Protein AF-A0A9E5EZD8-F1 (afdb_monomer)

pLDDT: mean 85.86, std 16.12, range [40.81, 97.56]

Nearest PDB structures (foldseek):
  2yb5-assembly1_A  TM=4.130E-01  e=5.707E-01  Staphylococcus aureus
  4adn-assembly1_A  TM=4.205E-01  e=8.169E-01  Staphylococcus aureus
  2yb5-assembly2_F  TM=4.284E-01  e=1.037E+00  Staphylococcus aureus
  4adn-assembly1_B  TM=4.168E-01  e=1.777E+00  Staphylococcus aureus
  8xl2-assembly1_B  TM=3.349E-01  e=3.229E+00  Homo sapiens

Secondary structure (DSSP, 8-state):
-PPP-----------S------TTHHHHHHHHT--EEEEETTTTEEEEEEE-TTSPEEEEEEE-SS--EEEEETTEEEEE-SS-EEEEE--SPTTPPP--

Structure (mmCIF, N/CA/C/O backbone):
data_AF-A0A9E5EZD8-F1
#
_entry.id   AF-A0A9E5EZD8-F1
#
loop_
_atom_site.group_PDB
_atom_site.id
_atom_site.type_symbol
_atom_site.label_atom_id
_atom_site.label_alt_id
_atom_site.label_comp_id
_atom_site.label_asym_id
_atom_site.label_entity_id
_atom_site.label_seq_id
_atom_site.pdbx_PDB_ins_code
_atom_site.Cartn_x
_atom_site.Cartn_y
_atom_site.Cartn_z
_atom_site.occupancy
_atom_site.B_iso_or_equiv
_atom_site.auth_seq_id
_atom_site.auth_comp_id
_atom_site.auth_asym_id
_atom_site.auth_atom_id
_atom_site.pdbx_PDB_model_num
ATOM 1 N N . MET A 1 1 ? 54.734 -10.229 23.214 1.00 43.53 1 MET A N 1
ATOM 2 C CA . MET A 1 1 ? 53.604 -10.668 22.371 1.00 43.53 1 MET A CA 1
ATOM 3 C C . MET A 1 1 ? 52.604 -9.527 22.349 1.00 43.53 1 MET A C 1
ATOM 5 O O . MET A 1 1 ? 51.982 -9.253 23.364 1.00 43.53 1 MET A O 1
ATOM 9 N N . SER A 1 2 ? 52.594 -8.763 21.262 1.00 41.78 2 SER A N 1
ATOM 10 C CA . SER A 1 2 ? 51.779 -7.562 21.060 1.00 41.78 2 SER A CA 1
ATOM 11 C C . SER A 1 2 ? 50.359 -7.957 20.647 1.00 41.78 2 SER A C 1
ATOM 13 O O . SER A 1 2 ? 50.182 -8.659 19.656 1.00 41.78 2 SER A O 1
ATOM 15 N N . ASN A 1 3 ? 49.357 -7.510 21.406 1.00 40.81 3 ASN A N 1
ATOM 16 C CA . ASN A 1 3 ? 47.947 -7.619 21.031 1.00 40.81 3 ASN A CA 1
ATOM 17 C C . ASN A 1 3 ? 47.647 -6.596 19.922 1.00 40.81 3 ASN A C 1
ATOM 19 O O . ASN A 1 3 ? 48.012 -5.429 20.091 1.00 40.81 3 ASN A O 1
ATOM 23 N N . PRO A 1 4 ? 46.978 -6.962 18.817 1.00 50.19 4 PRO A N 1
ATOM 24 C CA . PRO A 1 4 ? 46.454 -5.968 17.899 1.00 50.19 4 PRO A CA 1
ATOM 25 C C . PRO A 1 4 ? 45.190 -5.355 18.512 1.00 50.19 4 PRO A C 1
ATOM 27 O O . PRO A 1 4 ? 44.205 -6.044 18.775 1.00 50.19 4 PRO A O 1
ATOM 30 N N . THR A 1 5 ? 45.222 -4.048 18.752 1.00 47.78 5 THR A N 1
ATOM 31 C CA . THR A 1 5 ? 44.036 -3.247 19.057 1.00 47.78 5 THR A CA 1
ATOM 32 C C . THR A 1 5 ? 43.126 -3.267 17.831 1.00 47.78 5 THR A C 1
ATOM 34 O O . THR A 1 5 ? 43.410 -2.614 16.828 1.00 47.78 5 THR A O 1
ATOM 37 N N . THR A 1 6 ? 42.046 -4.045 17.878 1.00 47.06 6 THR A N 1
ATOM 38 C CA . THR A 1 6 ? 40.977 -3.979 16.878 1.00 47.06 6 THR A CA 1
ATOM 39 C C . THR A 1 6 ? 40.290 -2.621 17.000 1.00 47.06 6 THR A C 1
ATOM 41 O O . THR A 1 6 ? 39.488 -2.398 17.904 1.00 47.06 6 THR A O 1
ATOM 44 N N . ASN A 1 7 ? 40.627 -1.703 16.093 1.00 49.47 7 ASN A N 1
ATOM 45 C CA . ASN A 1 7 ? 39.871 -0.476 15.870 1.00 49.47 7 ASN A CA 1
ATOM 46 C C . ASN A 1 7 ? 38.435 -0.8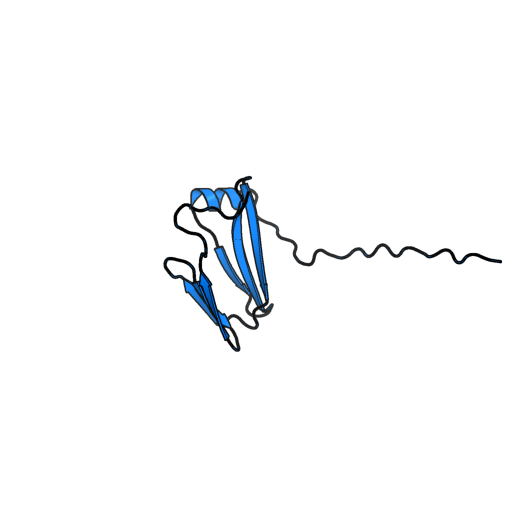50 15.484 1.00 49.47 7 ASN A C 1
ATOM 48 O O . ASN A 1 7 ? 38.206 -1.419 14.416 1.00 49.47 7 ASN A O 1
ATOM 52 N N . GLN A 1 8 ? 37.473 -0.541 16.353 1.00 50.97 8 GLN A N 1
ATOM 53 C CA . GLN A 1 8 ? 36.060 -0.618 16.004 1.00 50.97 8 GLN A CA 1
ATOM 54 C C . GLN A 1 8 ? 35.728 0.537 15.058 1.00 50.97 8 GLN A C 1
ATOM 56 O O . GLN A 1 8 ? 35.773 1.703 15.442 1.00 50.97 8 GLN A O 1
ATOM 61 N N . ILE A 1 9 ? 35.423 0.201 13.808 1.00 50.97 9 ILE A N 1
ATOM 62 C CA . ILE A 1 9 ? 34.810 1.120 12.854 1.00 50.97 9 ILE A CA 1
ATOM 63 C C . ILE A 1 9 ? 33.334 1.208 13.250 1.00 50.97 9 ILE A C 1
ATOM 65 O O . ILE A 1 9 ? 32.583 0.256 13.049 1.00 50.97 9 ILE A O 1
ATOM 69 N N . THR A 1 10 ? 32.913 2.321 13.846 1.00 48.81 10 THR A N 1
ATOM 70 C CA . THR A 1 10 ? 31.495 2.667 13.972 1.00 48.81 10 THR A CA 1
ATOM 71 C C . THR A 1 10 ? 30.961 2.958 12.573 1.00 48.81 10 THR A C 1
ATOM 73 O O . THR A 1 10 ? 31.153 4.044 12.030 1.00 48.81 10 THR A O 1
ATOM 76 N N . ALA A 1 11 ? 30.335 1.960 11.950 1.00 54.72 11 ALA A N 1
ATOM 77 C CA . ALA A 1 11 ? 29.572 2.165 10.731 1.00 54.72 11 ALA A CA 1
ATOM 78 C C . ALA A 1 11 ? 28.355 3.036 11.078 1.00 54.72 11 ALA A C 1
ATOM 80 O O . ALA A 1 11 ? 27.395 2.565 11.683 1.00 54.72 11 ALA A O 1
ATOM 81 N N . ASN A 1 12 ? 28.414 4.323 10.734 1.00 57.31 12 ASN A N 1
ATOM 82 C CA . ASN A 1 12 ? 27.217 5.147 10.608 1.00 57.31 12 ASN A CA 1
ATOM 83 C C . ASN A 1 12 ? 26.447 4.632 9.386 1.00 57.31 12 ASN A C 1
ATOM 85 O O . ASN A 1 12 ? 26.634 5.128 8.277 1.00 57.31 12 ASN A O 1
ATOM 89 N N . GLU A 1 13 ? 25.650 3.581 9.571 1.00 60.88 13 GLU A N 1
ATOM 90 C CA . GLU A 1 13 ? 24.695 3.138 8.562 1.00 60.88 13 GLU A CA 1
ATOM 91 C C . GLU A 1 13 ? 23.565 4.168 8.506 1.00 60.88 13 GLU A C 1
ATOM 93 O O . GLU A 1 13 ? 22.794 4.322 9.456 1.00 60.88 13 GLU A O 1
ATOM 98 N N . GLU A 1 14 ? 23.497 4.926 7.411 1.00 54.75 14 GLU A N 1
ATOM 99 C CA . GLU A 1 14 ? 22.339 5.774 7.149 1.00 54.75 14 GLU A CA 1
ATOM 100 C C . GLU A 1 14 ? 21.068 4.911 7.093 1.00 54.75 14 GLU A C 1
ATOM 102 O O . GLU A 1 14 ? 21.100 3.789 6.570 1.00 54.75 14 GLU A O 1
ATOM 107 N N . PRO A 1 15 ? 19.939 5.401 7.635 1.00 64.81 15 PRO A N 1
ATOM 108 C CA . PRO A 1 15 ? 18.702 4.640 7.637 1.00 64.81 15 PRO A CA 1
ATOM 109 C C . PRO A 1 15 ? 18.290 4.303 6.202 1.00 64.81 15 PRO A C 1
ATOM 111 O O . PRO A 1 15 ? 18.188 5.174 5.342 1.00 64.81 15 PRO A O 1
ATOM 114 N N . TRP A 1 16 ? 17.992 3.024 5.959 1.00 78.31 16 TRP A N 1
ATOM 115 C CA . TRP A 1 16 ? 17.559 2.522 4.649 1.00 78.31 16 TRP A CA 1
ATOM 116 C C . TRP A 1 16 ? 16.283 3.215 4.124 1.00 78.31 16 TRP A C 1
ATOM 118 O O . TRP A 1 16 ? 16.019 3.201 2.920 1.00 78.31 16 TRP A O 1
ATOM 128 N N . LEU A 1 17 ? 15.496 3.808 5.029 1.00 84.75 17 LEU A N 1
ATOM 129 C CA . LEU A 1 17 ? 14.342 4.651 4.747 1.00 84.75 17 LEU A CA 1
ATOM 130 C C . LEU A 1 17 ? 14.152 5.667 5.883 1.00 84.75 17 LEU A C 1
ATOM 132 O O . LEU A 1 17 ? 13.896 5.286 7.025 1.00 84.75 17 LEU A O 1
ATOM 136 N N . GLU A 1 18 ? 14.211 6.956 5.559 1.00 89.25 18 GLU A N 1
ATOM 137 C CA . GLU A 1 18 ? 13.801 8.040 6.454 1.00 89.25 18 GLU A CA 1
ATOM 138 C C . GLU A 1 18 ? 12.416 8.549 6.038 1.00 89.25 18 GLU A C 1
ATOM 140 O O . GLU A 1 18 ? 12.189 8.892 4.876 1.00 89.25 18 GLU A O 1
ATOM 145 N N . VAL A 1 19 ? 11.473 8.595 6.984 1.00 88.25 19 VAL A N 1
ATOM 146 C CA . VAL A 1 19 ? 10.110 9.078 6.729 1.00 88.25 19 VAL A CA 1
ATOM 147 C C . VAL A 1 19 ? 9.838 10.301 7.579 1.00 88.25 19 VAL A C 1
ATOM 149 O O . VAL A 1 19 ? 9.741 10.225 8.802 1.00 88.25 19 VAL A O 1
ATOM 152 N N . THR A 1 20 ? 9.655 11.429 6.907 1.00 92.25 20 THR A N 1
ATOM 153 C CA . THR A 1 20 ? 9.221 12.680 7.521 1.00 92.25 20 THR A CA 1
ATOM 154 C C . THR A 1 20 ? 7.815 13.022 7.044 1.00 92.25 20 THR A C 1
ATOM 156 O O . THR A 1 20 ? 7.366 12.604 5.977 1.00 92.25 20 THR A O 1
ATOM 159 N N . SER A 1 21 ? 7.074 13.757 7.867 1.00 92.25 21 SER A N 1
ATOM 160 C CA . SER A 1 21 ? 5.720 14.193 7.533 1.00 92.25 21 SER A CA 1
ATOM 161 C C . SER A 1 21 ? 5.453 15.572 8.118 1.00 92.25 21 SER A C 1
ATOM 163 O O . SER A 1 21 ? 6.123 16.005 9.059 1.00 92.25 21 SER A O 1
ATOM 165 N N . SER A 1 22 ? 4.470 16.281 7.566 1.00 94.62 22 SER A N 1
ATOM 166 C CA . SER A 1 22 ? 4.021 17.532 8.168 1.00 94.62 22 SER A CA 1
ATOM 167 C C . SER A 1 22 ? 3.362 17.261 9.527 1.00 94.62 22 SER A C 1
ATOM 169 O O . SER A 1 22 ? 2.748 16.217 9.742 1.00 94.62 22 SER A O 1
ATOM 171 N N . ARG A 1 23 ? 3.462 18.224 10.454 1.00 92.56 23 ARG A N 1
ATOM 172 C CA . ARG A 1 23 ? 3.049 18.095 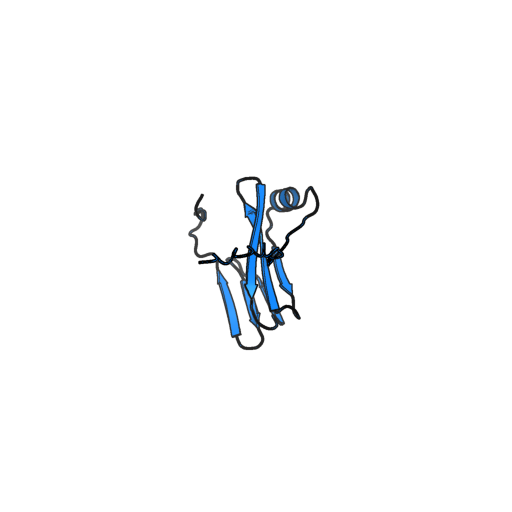11.869 1.00 92.56 23 ARG A CA 1
ATOM 173 C C . ARG A 1 23 ? 1.673 17.445 12.087 1.00 92.56 23 ARG A C 1
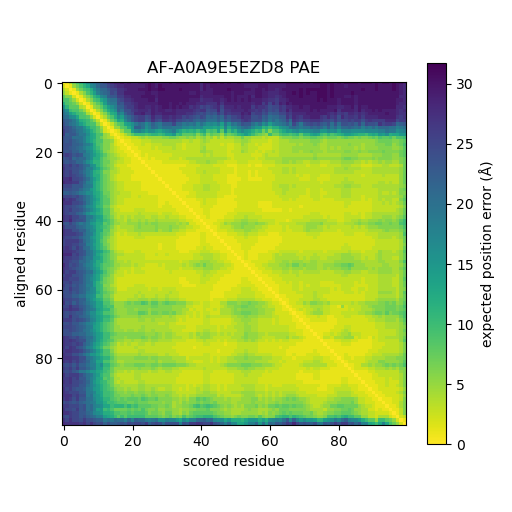ATOM 175 O O . ARG A 1 23 ? 1.500 16.719 13.057 1.00 92.56 23 ARG A O 1
ATOM 182 N N . ASN A 1 24 ? 0.707 17.710 11.207 1.00 95.56 24 ASN A N 1
ATOM 183 C CA . ASN A 1 24 ? -0.678 17.251 11.348 1.00 95.56 24 ASN A CA 1
ATOM 184 C C . ASN A 1 24 ? -1.066 16.149 10.357 1.00 95.56 24 ASN A C 1
ATOM 186 O O . ASN A 1 24 ? -2.242 15.807 10.273 1.00 95.56 24 ASN A O 1
ATOM 190 N N . PHE 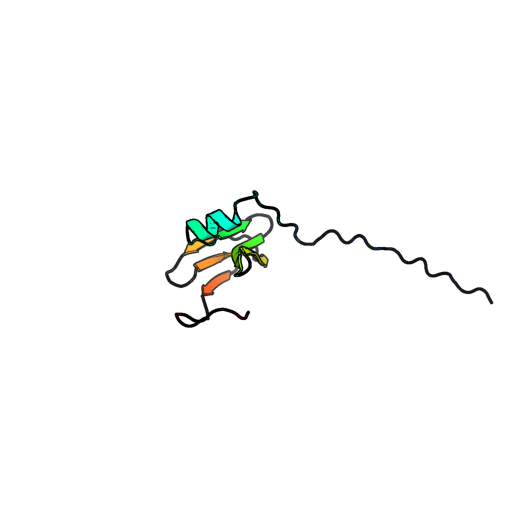A 1 25 ? -0.115 15.590 9.609 1.00 96.31 25 PHE A N 1
ATOM 191 C CA . PHE A 1 25 ? -0.420 14.632 8.551 1.00 96.31 25 PHE A CA 1
ATOM 192 C C . PHE A 1 25 ? -1.140 13.382 9.074 1.00 96.31 25 PHE A C 1
ATOM 194 O O . PHE A 1 25 ? -2.189 13.020 8.550 1.00 96.31 25 PHE A O 1
ATOM 201 N N . SER A 1 26 ? -0.648 12.769 10.158 1.00 95.69 26 SER A N 1
ATOM 202 C CA . SER A 1 26 ? -1.310 11.599 10.761 1.00 95.69 26 SER A CA 1
ATOM 203 C C . SER A 1 26 ? -2.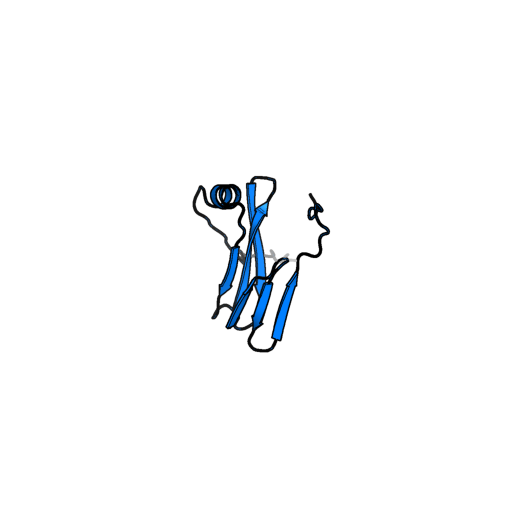730 11.919 11.250 1.00 95.69 26 SER A C 1
ATOM 205 O O . SER A 1 26 ? -3.664 11.148 11.034 1.00 95.69 26 SER A O 1
ATOM 207 N N . ASN A 1 27 ? -2.924 13.096 11.853 1.00 95.88 27 ASN A N 1
ATOM 208 C CA . ASN A 1 27 ? -4.244 13.542 12.304 1.00 95.88 27 ASN A CA 1
ATOM 209 C C . ASN A 1 27 ? -5.196 13.783 11.129 1.00 95.88 27 ASN A C 1
ATOM 211 O O . ASN A 1 27 ? -6.374 13.455 11.223 1.00 95.88 27 ASN A O 1
ATOM 215 N N . TRP A 1 28 ? -4.689 14.317 10.020 1.00 96.88 28 TRP A N 1
ATOM 216 C CA . TRP A 1 28 ? -5.463 14.493 8.797 1.00 96.88 28 TRP A CA 1
ATOM 217 C C . TRP A 1 28 ? -5.907 13.146 8.207 1.00 96.88 28 TRP A C 1
ATOM 219 O O . TRP A 1 28 ? -7.085 12.995 7.902 1.00 96.88 28 TRP A O 1
ATOM 229 N N . LEU A 1 29 ? -5.029 12.132 8.161 1.00 96.69 29 LEU A N 1
ATOM 230 C CA . LEU A 1 29 ? -5.418 10.772 7.748 1.00 96.69 29 LEU A CA 1
ATOM 231 C C . LEU A 1 29 ? -6.560 10.212 8.611 1.00 96.69 29 LEU A C 1
ATOM 233 O O . LEU A 1 29 ? -7.490 9.599 8.088 1.00 96.69 29 LEU A O 1
ATOM 237 N N . ALA A 1 30 ? -6.508 10.441 9.929 1.00 95.62 30 ALA A N 1
ATOM 238 C CA . ALA A 1 30 ? -7.557 10.014 10.856 1.00 95.62 30 ALA A CA 1
ATOM 239 C C . ALA A 1 30 ? -8.885 10.743 10.614 1.00 95.62 30 ALA A C 1
ATOM 241 O O . ALA A 1 30 ? -9.942 10.112 10.630 1.00 95.62 30 ALA A O 1
ATOM 242 N N . LEU A 1 31 ? -8.824 12.061 10.400 1.00 97.19 31 LEU A N 1
ATOM 243 C CA . LEU A 1 31 ? -9.994 12.908 10.180 1.00 97.19 31 LEU A CA 1
ATOM 244 C C . LEU A 1 31 ? -10.722 12.530 8.887 1.00 97.19 31 LEU A C 1
ATOM 246 O O . LEU A 1 31 ? -11.935 12.332 8.903 1.00 97.19 31 LEU A O 1
ATOM 250 N N . GLU A 1 32 ? -9.970 12.368 7.800 1.00 97.56 32 GLU A N 1
ATOM 251 C CA . GLU A 1 32 ? -10.507 11.992 6.489 1.00 97.56 32 GLU A CA 1
ATOM 252 C C . GLU A 1 32 ? -10.835 10.494 6.388 1.00 97.56 32 GLU A C 1
ATOM 254 O O . GLU A 1 32 ? -11.483 10.063 5.438 1.00 97.56 32 GLU A O 1
ATOM 259 N N . LYS A 1 33 ? -10.423 9.687 7.378 1.00 94.44 33 LYS A N 1
ATOM 260 C CA . LYS A 1 33 ? -10.583 8.222 7.408 1.00 94.44 33 LYS A CA 1
ATOM 261 C C . LYS A 1 33 ? -9.965 7.538 6.187 1.00 94.44 33 LYS A C 1
ATOM 263 O O . LYS A 1 33 ? -10.546 6.620 5.611 1.00 94.44 33 LYS A O 1
ATOM 268 N N . ILE A 1 34 ? -8.769 7.979 5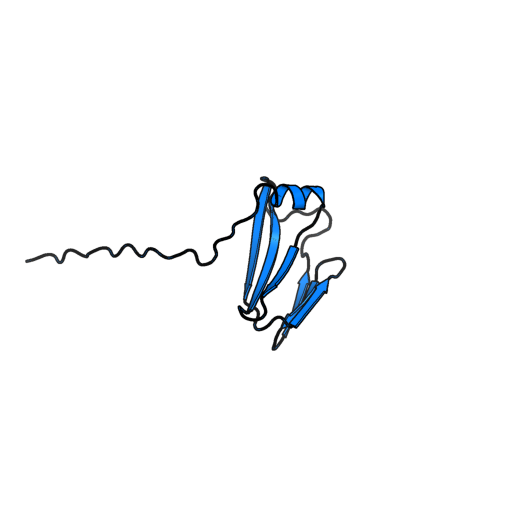.809 1.00 94.94 34 ILE A N 1
ATOM 269 C CA . ILE A 1 34 ? -8.055 7.479 4.632 1.00 94.94 34 ILE A CA 1
ATOM 270 C C . ILE A 1 34 ? -6.699 6.877 4.991 1.00 94.94 34 ILE A C 1
ATOM 272 O O . ILE A 1 34 ? -6.108 7.124 6.040 1.00 94.94 34 ILE A O 1
ATOM 276 N N . SER A 1 35 ? -6.195 6.079 4.061 1.00 94.12 35 SER A N 1
ATOM 277 C CA . SER A 1 35 ? -4.813 5.611 3.983 1.00 94.12 35 SER A CA 1
ATOM 278 C C . SER A 1 35 ? -4.330 5.837 2.554 1.00 94.12 35 SER A C 1
ATOM 280 O O . SER A 1 35 ? -5.144 5.947 1.636 1.00 94.12 35 SER A O 1
ATOM 282 N N . LEU A 1 36 ? -3.020 5.944 2.352 1.00 95.50 36 LEU A N 1
ATOM 283 C CA . LEU A 1 36 ? -2.444 6.227 1.039 1.00 95.50 36 LEU A CA 1
ATOM 284 C C . LEU A 1 36 ? -1.696 5.009 0.510 1.00 95.50 36 LEU A C 1
ATOM 286 O O . LEU A 1 36 ? -0.919 4.389 1.230 1.00 95.50 36 LEU A O 1
ATOM 290 N N . ALA A 1 37 ? -1.878 4.723 -0.774 1.00 95.75 37 ALA A N 1
ATOM 291 C CA . ALA A 1 37 ? -1.055 3.788 -1.522 1.00 95.75 37 ALA A CA 1
ATOM 292 C C . ALA A 1 37 ? -0.490 4.513 -2.742 1.00 95.75 37 ALA A C 1
ATOM 294 O O . ALA A 1 37 ? -1.241 5.090 -3.527 1.00 95.75 37 ALA A O 1
ATOM 295 N N . PHE A 1 38 ? 0.829 4.504 -2.903 1.00 95.06 38 PHE A N 1
ATOM 296 C CA . PHE A 1 38 ? 1.479 5.113 -4.061 1.00 95.06 38 PHE A CA 1
ATOM 297 C C . PHE A 1 38 ? 2.747 4.361 -4.434 1.00 95.06 38 PHE A C 1
ATOM 299 O O . PHE A 1 38 ? 3.319 3.617 -3.640 1.00 95.06 38 PHE A O 1
ATOM 306 N N . SER A 1 39 ? 3.197 4.559 -5.667 1.00 94.19 39 SER A N 1
ATOM 307 C CA . SER A 1 39 ? 4.412 3.938 -6.174 1.00 94.19 39 SER A CA 1
ATOM 308 C C . SER A 1 39 ? 5.354 4.960 -6.776 1.00 94.19 39 SER A C 1
ATOM 310 O O . SER A 1 39 ? 4.924 5.937 -7.384 1.00 94.19 39 SER A O 1
ATOM 312 N N . THR A 1 40 ? 6.645 4.684 -6.685 1.00 91.81 40 THR A N 1
ATOM 313 C CA . THR A 1 40 ? 7.687 5.458 -7.353 1.00 91.81 40 THR A CA 1
ATOM 314 C C . THR A 1 40 ? 8.150 4.693 -8.586 1.00 91.81 40 THR A C 1
ATOM 316 O O . THR A 1 40 ? 8.685 3.589 -8.462 1.00 91.81 40 THR A O 1
ATOM 319 N N . TYR A 1 41 ? 7.988 5.274 -9.773 1.00 87.94 41 TYR A N 1
ATOM 320 C CA . TYR A 1 41 ? 8.312 4.579 -11.020 1.00 87.94 41 TYR A CA 1
ATOM 321 C C . TYR A 1 41 ? 9.798 4.185 -11.111 1.00 87.94 41 TYR A C 1
ATOM 323 O O . TYR A 1 41 ? 10.116 3.026 -11.369 1.00 87.94 41 TYR A O 1
ATOM 331 N N . GLN A 1 42 ? 10.707 5.132 -10.842 1.00 86.19 42 GLN A N 1
ATOM 332 C CA . GLN A 1 42 ? 12.153 4.930 -11.015 1.00 86.19 42 GLN A CA 1
ATOM 333 C C . GLN A 1 42 ? 12.788 4.120 -9.882 1.00 86.19 42 GLN A C 1
ATOM 335 O O . GLN A 1 42 ? 13.545 3.192 -10.145 1.00 86.19 42 GLN A O 1
ATOM 340 N N . ALA A 1 43 ? 12.446 4.426 -8.627 1.00 88.00 43 ALA A N 1
ATOM 341 C CA . ALA A 1 43 ? 12.977 3.686 -7.481 1.00 88.00 43 ALA A CA 1
ATOM 342 C C . ALA A 1 43 ? 12.333 2.296 -7.313 1.00 88.00 43 ALA A C 1
ATOM 344 O O . ALA A 1 43 ? 12.820 1.488 -6.527 1.00 88.00 43 ALA A O 1
ATOM 345 N N . GLY A 1 44 ? 11.256 1.994 -8.053 1.00 90.75 44 GLY A N 1
ATOM 346 C CA . GLY A 1 44 ? 10.623 0.675 -8.039 1.00 90.75 44 GLY A CA 1
ATOM 347 C C . GLY A 1 44 ? 10.080 0.290 -6.665 1.00 90.75 44 GLY A C 1
ATOM 348 O O . GLY A 1 44 ? 10.212 -0.858 -6.250 1.00 90.75 44 GLY A O 1
ATOM 349 N N . LYS A 1 45 ? 9.514 1.253 -5.936 1.00 92.75 45 LYS A N 1
ATOM 350 C CA . LYS A 1 45 ? 8.906 1.054 -4.620 1.00 92.75 45 LYS A CA 1
ATOM 351 C C . LYS A 1 45 ? 7.399 1.255 -4.689 1.00 92.75 45 LYS A C 1
ATOM 353 O O . LYS A 1 45 ? 6.921 2.137 -5.406 1.00 92.75 45 LYS A O 1
ATOM 358 N N . VAL A 1 46 ? 6.662 0.467 -3.917 1.00 95.12 46 VAL A N 1
ATOM 359 C CA . VAL A 1 46 ? 5.289 0.764 -3.502 1.00 95.12 46 VAL A CA 1
ATOM 360 C C . VAL A 1 46 ? 5.299 1.066 -2.010 1.00 95.12 46 VAL A C 1
ATOM 362 O O . VAL A 1 46 ? 5.938 0.348 -1.246 1.00 95.12 46 VAL A O 1
ATOM 365 N N . PHE A 1 47 ? 4.602 2.124 -1.615 1.00 95.38 47 PHE A N 1
ATOM 366 C CA . PHE A 1 47 ? 4.426 2.539 -0.232 1.00 95.38 47 PHE A CA 1
ATOM 367 C C . PHE A 1 47 ? 2.951 2.470 0.136 1.00 95.38 47 PHE A C 1
ATOM 369 O O . PHE A 1 47 ? 2.098 2.935 -0.624 1.00 95.38 47 PHE A O 1
ATOM 376 N N . LEU A 1 48 ? 2.672 1.923 1.316 1.00 95.69 48 LEU A N 1
ATOM 377 C CA . LEU A 1 48 ? 1.372 1.967 1.972 1.00 95.69 48 LEU A CA 1
ATOM 378 C C . LEU A 1 48 ? 1.537 2.759 3.265 1.00 95.69 48 LEU A C 1
ATOM 380 O O . LEU A 1 48 ? 2.291 2.358 4.154 1.00 95.69 48 LEU A O 1
ATOM 384 N N . LEU A 1 49 ? 0.856 3.896 3.343 1.00 95.81 49 LEU A N 1
ATOM 385 C CA . LEU A 1 49 ? 0.850 4.766 4.507 1.00 95.81 49 LEU A CA 1
ATOM 386 C C . LEU A 1 49 ? -0.508 4.701 5.184 1.00 95.81 49 LEU A C 1
ATOM 388 O O . LEU A 1 49 ? -1.542 4.916 4.554 1.00 95.81 49 LEU A O 1
ATOM 392 N N . GLY A 1 50 ? -0.489 4.462 6.484 1.00 94.44 50 GLY A N 1
ATOM 393 C CA . GLY A 1 50 ? -1.674 4.495 7.323 1.00 94.44 50 GLY A CA 1
ATOM 394 C C . GLY A 1 50 ? -1.369 5.147 8.659 1.00 94.44 50 GLY A C 1
ATOM 395 O O . GLY A 1 50 ? -0.345 5.808 8.841 1.00 94.44 50 GLY A O 1
ATOM 396 N N . ARG A 1 51 ? -2.250 4.915 9.623 1.00 93.31 51 ARG A N 1
ATOM 397 C CA . ARG A 1 51 ? -2.103 5.400 10.992 1.00 93.31 51 ARG A CA 1
ATOM 398 C C . ARG A 1 51 ? -2.206 4.229 11.961 1.00 93.31 51 ARG A C 1
ATOM 400 O O . ARG A 1 51 ? -3.097 3.395 11.830 1.00 93.31 51 ARG A O 1
ATOM 407 N N . LYS A 1 52 ? -1.290 4.176 12.923 1.00 91.12 52 LYS A N 1
ATOM 408 C CA . LYS A 1 52 ? -1.307 3.222 14.038 1.00 91.12 52 LYS A CA 1
ATOM 409 C C . LYS A 1 52 ? -2.285 3.679 15.125 1.00 91.12 52 LYS A C 1
ATOM 411 O O . LYS A 1 52 ? -2.700 4.840 15.151 1.00 91.12 52 LYS A O 1
ATOM 416 N N . GLN A 1 53 ? -2.644 2.783 16.045 1.00 87.75 53 GLN A N 1
ATOM 417 C CA . GLN A 1 53 ? -3.552 3.115 17.151 1.00 87.75 53 GLN A CA 1
ATOM 418 C C . GLN A 1 53 ? -3.002 4.239 18.049 1.00 87.75 53 GLN A C 1
ATOM 420 O O . GLN A 1 53 ? -3.755 5.124 18.452 1.00 87.75 53 GLN A O 1
ATOM 425 N N . ASP A 1 54 ? -1.683 4.263 18.268 1.00 90.50 54 ASP A N 1
ATOM 426 C CA . ASP A 1 54 ? -0.962 5.298 19.028 1.00 90.50 54 ASP A CA 1
ATOM 427 C C . ASP A 1 54 ? -0.906 6.674 18.329 1.00 90.50 54 ASP A C 1
ATOM 429 O O . ASP A 1 54 ? -0.383 7.643 18.877 1.00 90.50 54 ASP A O 1
ATOM 433 N N . GLY A 1 55 ? -1.455 6.779 17.117 1.00 90.56 55 GLY A N 1
ATOM 434 C CA . GLY A 1 55 ? -1.489 8.003 16.330 1.00 90.56 55 GLY A CA 1
ATOM 435 C C . GLY A 1 55 ? -0.243 8.270 15.492 1.00 90.56 55 GLY A C 1
ATOM 436 O O . GLY A 1 55 ? -0.229 9.261 14.760 1.00 90.56 55 GLY A O 1
ATOM 437 N N . GLN A 1 56 ? 0.767 7.404 15.523 1.00 91.62 56 GLN A N 1
ATOM 438 C CA . GLN A 1 56 ? 1.921 7.508 14.634 1.00 91.62 56 GLN A CA 1
ATOM 439 C C . GLN A 1 56 ? 1.580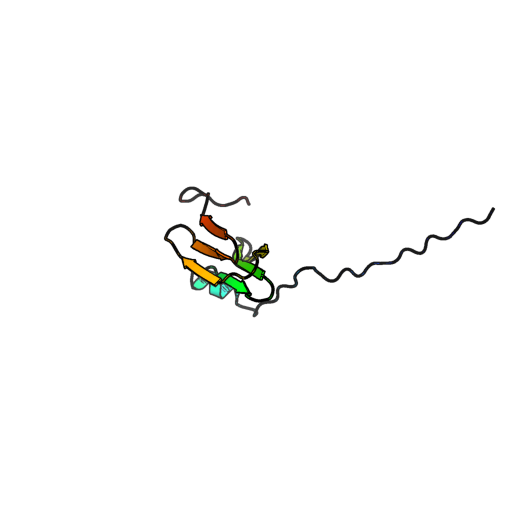 7.040 13.214 1.00 91.62 56 GLN A C 1
ATOM 441 O O . GLN A 1 56 ? 0.621 6.297 12.983 1.00 91.62 56 GLN A O 1
ATOM 446 N N . ILE A 1 57 ? 2.383 7.466 12.241 1.00 94.12 57 ILE A N 1
ATOM 447 C CA . ILE A 1 57 ? 2.251 7.003 10.857 1.00 94.12 57 ILE A CA 1
ATOM 448 C C . ILE A 1 57 ? 2.742 5.557 10.781 1.00 94.12 57 ILE A C 1
ATOM 450 O O . ILE A 1 57 ? 3.819 5.217 11.272 1.00 94.12 57 ILE A O 1
ATOM 454 N N . SER A 1 58 ? 1.941 4.700 10.154 1.00 93.31 58 SER A N 1
ATOM 455 C CA . SER A 1 58 ? 2.371 3.369 9.738 1.00 93.31 58 SER A CA 1
ATOM 456 C C . SER A 1 58 ? 2.910 3.450 8.319 1.00 93.31 58 SER A C 1
ATOM 458 O O . SER A 1 58 ? 2.252 4.024 7.451 1.00 93.31 58 SER A O 1
ATOM 460 N N . VAL A 1 59 ? 4.090 2.883 8.088 1.00 94.12 59 VAL A N 1
ATOM 461 C CA . VAL A 1 59 ? 4.742 2.852 6.779 1.00 94.12 59 VAL A CA 1
ATOM 462 C C . VAL A 1 59 ? 5.057 1.406 6.449 1.00 94.12 59 VAL A C 1
ATOM 464 O O . VAL A 1 59 ? 5.782 0.741 7.187 1.00 94.12 59 VAL A O 1
ATOM 467 N N . PHE A 1 60 ? 4.535 0.935 5.327 1.00 93.44 60 PHE A N 1
ATOM 468 C CA . PHE A 1 60 ? 4.946 -0.316 4.713 1.00 93.44 60 PHE A CA 1
ATOM 469 C C . PHE A 1 60 ? 5.500 -0.016 3.326 1.00 93.44 60 PHE A C 1
ATOM 471 O O . PHE A 1 60 ? 4.914 0.767 2.578 1.00 93.44 60 PHE A O 1
ATOM 478 N N . GLU A 1 61 ? 6.610 -0.649 2.969 1.00 93.69 61 GLU A N 1
ATOM 479 C CA . GLU A 1 61 ? 7.174 -0.551 1.629 1.00 93.69 61 GLU A CA 1
ATOM 480 C C . GLU A 1 61 ? 7.439 -1.930 1.045 1.00 93.69 61 GLU A C 1
ATOM 482 O O . GLU A 1 61 ? 7.699 -2.896 1.766 1.00 93.69 61 GLU A O 1
ATOM 487 N N . ARG A 1 62 ? 7.400 -2.009 -0.283 1.00 92.38 62 ARG A N 1
ATOM 488 C CA . ARG A 1 62 ? 7.912 -3.162 -1.012 1.00 92.38 62 ARG A CA 1
ATOM 489 C C . ARG A 1 62 ? 8.590 -2.729 -2.301 1.00 92.38 62 ARG A C 1
ATOM 491 O O . ARG A 1 62 ? 8.108 -1.845 -3.009 1.00 92.38 62 ARG A O 1
ATOM 498 N N . THR A 1 63 ? 9.656 -3.433 -2.667 1.00 93.25 63 THR A N 1
ATOM 499 C CA . THR A 1 63 ? 10.302 -3.273 -3.975 1.00 93.25 63 THR A CA 1
ATOM 500 C C . THR A 1 63 ? 9.541 -4.054 -5.045 1.00 93.25 63 THR A C 1
ATOM 502 O O . THR A 1 63 ? 9.466 -5.279 -4.971 1.00 93.25 63 THR A O 1
ATOM 505 N N . LEU A 1 64 ? 9.003 -3.353 -6.045 1.00 92.38 64 LEU A N 1
ATOM 506 C CA . LEU A 1 64 ? 8.351 -3.891 -7.240 1.00 92.38 64 LEU A CA 1
ATOM 507 C C . LEU A 1 64 ? 8.842 -3.113 -8.471 1.00 92.38 64 LEU A C 1
ATOM 509 O O . LEU A 1 64 ? 8.668 -1.900 -8.578 1.00 92.38 64 LEU A O 1
ATOM 513 N N . GLN A 1 65 ? 9.479 -3.803 -9.417 1.00 90.44 65 GLN A N 1
ATOM 514 C CA . GLN A 1 65 ? 10.193 -3.143 -10.512 1.00 90.44 65 GLN A CA 1
ATOM 515 C C . GLN A 1 65 ? 9.244 -2.460 -11.513 1.00 90.44 65 GLN A C 1
ATOM 517 O O . GLN A 1 65 ? 8.466 -3.131 -12.196 1.00 90.44 65 GLN A O 1
ATOM 522 N N . ARG A 1 66 ? 9.370 -1.129 -11.628 1.00 89.88 66 ARG A N 1
ATOM 523 C CA . ARG A 1 66 ? 8.550 -0.214 -12.450 1.00 89.88 66 ARG A CA 1
ATOM 524 C C . ARG A 1 66 ? 7.050 -0.492 -12.325 1.00 89.88 66 ARG A C 1
ATOM 526 O O . ARG A 1 66 ? 6.449 -1.148 -13.172 1.00 89.88 66 ARG A O 1
ATOM 533 N N . CYS A 1 67 ? 6.442 0.020 -11.263 1.00 92.31 67 CYS A N 1
ATOM 534 C CA . CYS A 1 67 ? 4.988 0.043 -11.131 1.00 92.31 67 CYS A CA 1
ATOM 535 C C . CYS A 1 67 ? 4.391 0.954 -12.219 1.00 92.31 67 CYS A C 1
ATOM 537 O O . CYS A 1 67 ? 4.712 2.139 -12.266 1.00 92.31 67 CYS A O 1
ATOM 539 N N . MET A 1 68 ? 3.549 0.408 -13.097 1.00 92.06 68 MET A N 1
ATOM 540 C CA . MET A 1 68 ? 2.955 1.118 -14.244 1.00 92.06 68 MET A CA 1
ATOM 541 C C . MET A 1 68 ? 1.492 1.518 -14.023 1.00 92.06 68 MET A C 1
ATOM 543 O O . MET A 1 68 ? 0.933 2.268 -14.816 1.00 92.06 68 MET A O 1
ATOM 547 N N . GLY A 1 69 ? 0.864 1.019 -12.959 1.00 91.50 69 GLY A N 1
ATOM 548 C CA . GLY A 1 69 ? -0.550 1.247 -12.698 1.00 91.50 69 GLY A CA 1
ATOM 549 C C . GLY A 1 69 ? -0.964 0.744 -11.324 1.00 91.50 69 GLY A C 1
ATOM 550 O O . GLY A 1 69 ? -0.452 -0.270 -10.842 1.00 91.50 69 GLY A O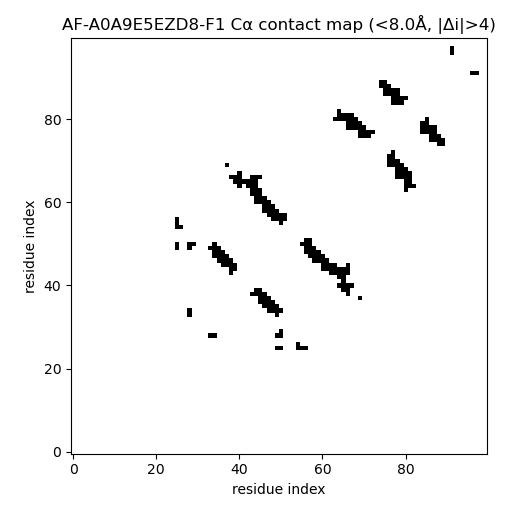 1
ATOM 551 N N . LEU A 1 70 ? -1.894 1.475 -10.715 1.00 95.06 70 LEU A N 1
ATOM 552 C CA . LEU A 1 70 ? -2.562 1.162 -9.458 1.00 95.06 70 LEU A CA 1
ATOM 553 C C . LEU A 1 70 ? -4.067 1.302 -9.681 1.00 95.06 70 LEU A C 1
ATOM 555 O O . LEU A 1 70 ? -4.513 2.302 -10.242 1.00 95.06 70 LEU A O 1
ATOM 559 N N . CYS A 1 71 ? -4.841 0.312 -9.249 1.00 96.06 71 CYS A N 1
ATOM 560 C CA . CYS A 1 71 ? -6.298 0.331 -9.349 1.00 96.06 71 CYS A CA 1
ATOM 561 C C . CYS A 1 71 ? -6.905 -0.176 -8.041 1.00 96.06 71 CYS A C 1
ATOM 563 O O . CYS A 1 71 ? -6.658 -1.319 -7.653 1.00 96.06 71 CYS A O 1
ATOM 565 N N . SER A 1 72 ? -7.666 0.670 -7.347 1.00 95.38 72 SER A N 1
ATOM 566 C CA . SER A 1 72 ? -8.331 0.293 -6.100 1.00 95.38 72 SER A CA 1
ATOM 567 C C . SER A 1 72 ? -9.505 -0.651 -6.344 1.00 95.38 72 SER A C 1
ATOM 569 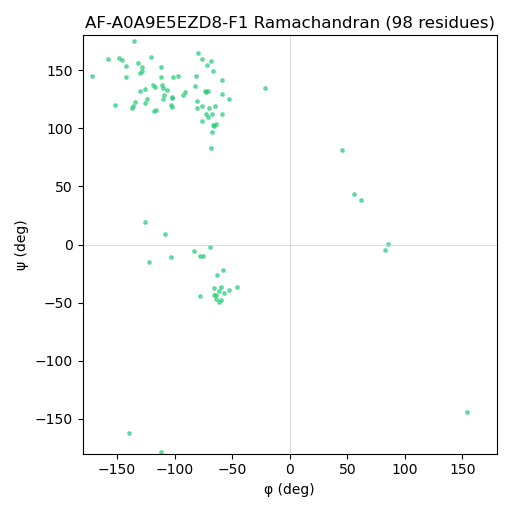O O . SER A 1 72 ? -10.134 -0.653 -7.398 1.00 95.38 72 SER A O 1
ATOM 571 N N . THR A 1 73 ? -9.812 -1.435 -5.323 1.00 95.38 73 THR A N 1
ATOM 572 C CA . THR A 1 73 ? -10.965 -2.336 -5.246 1.00 95.38 73 THR A CA 1
ATOM 573 C C . THR A 1 73 ? -11.615 -2.172 -3.875 1.00 95.38 73 THR A C 1
ATOM 575 O O . THR A 1 73 ? -11.050 -1.507 -3.006 1.00 95.38 73 THR A O 1
ATOM 578 N N . ASP A 1 74 ? -12.748 -2.830 -3.645 1.00 93.31 74 ASP A N 1
ATOM 579 C CA . ASP A 1 74 ? -13.465 -2.731 -2.369 1.00 93.31 74 ASP A CA 1
ATOM 580 C C . ASP A 1 74 ? -12.662 -3.263 -1.163 1.00 93.31 74 ASP A C 1
ATOM 582 O O . ASP A 1 74 ? -12.881 -2.811 -0.043 1.00 93.31 74 ASP A O 1
ATOM 586 N N . ASN A 1 75 ? -11.718 -4.197 -1.369 1.00 92.81 75 ASN A N 1
ATOM 587 C CA . ASN A 1 75 ? -10.961 -4.855 -0.287 1.00 92.81 75 ASN A CA 1
ATOM 588 C C . ASN A 1 75 ? -9.427 -4.769 -0.447 1.00 92.81 75 ASN A C 1
ATOM 590 O O . ASN A 1 75 ? -8.680 -5.567 0.125 1.00 92.81 75 ASN A O 1
ATOM 594 N N . GLY A 1 76 ? -8.934 -3.830 -1.255 1.00 94.56 76 GLY A N 1
ATOM 595 C CA . GLY A 1 76 ? -7.508 -3.719 -1.558 1.00 94.56 76 GLY A CA 1
ATOM 596 C C . GLY A 1 76 ? -7.250 -3.050 -2.899 1.00 94.56 76 GLY A C 1
ATOM 597 O O . GLY A 1 76 ? -7.982 -2.144 -3.295 1.00 94.56 76 GLY A O 1
ATOM 598 N N . PHE A 1 77 ? -6.224 -3.486 -3.626 1.00 96.44 77 PHE A N 1
ATOM 599 C CA . PHE A 1 77 ? -5.889 -2.911 -4.929 1.00 96.44 77 PHE A CA 1
ATOM 600 C C . PHE A 1 77 ? -5.064 -3.861 -5.803 1.00 96.44 77 PHE A C 1
ATOM 602 O O . PHE A 1 77 ? -4.382 -4.773 -5.329 1.00 96.44 77 PHE A O 1
ATOM 609 N N . TRP A 1 78 ? -5.097 -3.597 -7.104 1.00 97.25 78 TRP A N 1
ATOM 610 C CA . TRP A 1 78 ? -4.212 -4.191 -8.095 1.00 97.25 78 TRP A CA 1
ATOM 611 C C . TRP A 1 78 ? -3.046 -3.261 -8.407 1.00 97.25 78 TRP A C 1
ATOM 613 O O . TRP A 1 78 ? -3.205 -2.040 -8.468 1.00 97.25 78 TRP A O 1
ATOM 623 N N . LEU A 1 79 ? -1.881 -3.853 -8.658 1.00 96.69 79 LEU A N 1
ATOM 624 C CA . LEU A 1 79 ? -0.673 -3.153 -9.071 1.00 96.69 79 LEU A CA 1
ATOM 625 C C . LEU A 1 79 ? -0.021 -3.894 -10.237 1.00 96.69 79 LEU A C 1
ATOM 627 O O . LEU A 1 79 ? 0.348 -5.060 -10.109 1.00 96.69 79 LEU A O 1
ATOM 631 N N . SER A 1 80 ? 0.169 -3.218 -11.368 1.00 95.81 80 SER A N 1
ATOM 632 C CA . SER A 1 80 ? 0.943 -3.757 -12.493 1.00 95.81 80 SER A CA 1
ATOM 633 C C . SER A 1 80 ? 2.406 -3.328 -12.397 1.00 95.81 80 SER A C 1
ATOM 635 O O . SER A 1 80 ? 2.684 -2.134 -12.266 1.00 95.81 80 SER A O 1
ATOM 637 N N . SER A 1 81 ? 3.337 -4.274 -12.490 1.00 93.62 81 SER A N 1
ATOM 638 C CA . SER A 1 81 ? 4.781 -4.040 -12.586 1.00 93.62 81 SER A CA 1
ATOM 639 C C . SER A 1 81 ? 5.307 -4.440 -13.968 1.00 93.62 81 SER A C 1
ATOM 641 O O . SER A 1 81 ? 4.542 -4.887 -14.821 1.00 93.62 81 SER A O 1
ATOM 643 N N . THR A 1 82 ? 6.618 -4.313 -14.192 1.00 93.00 82 THR A N 1
ATOM 644 C CA . THR A 1 82 ? 7.260 -4.689 -15.469 1.00 93.00 82 THR A CA 1
ATOM 645 C C . THR A 1 82 ? 6.934 -6.122 -15.899 1.00 93.00 82 THR A C 1
ATOM 647 O O . THR A 1 82 ? 6.753 -6.380 -17.084 1.00 93.00 82 THR A O 1
ATOM 650 N N . TYR A 1 83 ? 6.884 -7.054 -14.943 1.00 93.12 83 TYR A N 1
ATOM 651 C CA . TYR A 1 83 ? 6.806 -8.490 -15.234 1.00 93.12 83 TYR A CA 1
ATOM 652 C C . TYR A 1 83 ? 5.585 -9.179 -14.622 1.00 93.12 83 TYR A C 1
ATOM 654 O O . TYR A 1 83 ? 5.297 -10.321 -14.968 1.00 93.12 83 TYR A O 1
ATOM 662 N N . GLN A 1 84 ? 4.901 -8.540 -13.672 1.00 94.81 84 GLN A N 1
ATOM 663 C CA . GLN A 1 84 ? 3.887 -9.186 -12.840 1.00 94.81 84 GLN A CA 1
ATOM 664 C C . GLN A 1 84 ? 2.718 -8.247 -12.568 1.00 94.81 84 GLN A C 1
ATOM 666 O O . GLN A 1 84 ? 2.875 -7.030 -12.498 1.00 94.81 84 GLN A O 1
ATOM 671 N N . VAL A 1 85 ? 1.551 -8.835 -12.326 1.00 95.75 85 VAL A N 1
ATOM 672 C CA . VAL A 1 85 ? 0.402 -8.136 -11.755 1.00 95.75 85 VAL A CA 1
ATOM 673 C C . VAL A 1 85 ? 0.199 -8.660 -10.339 1.00 95.75 85 VAL A C 1
ATOM 675 O O . VAL A 1 85 ? 0.096 -9.865 -10.123 1.00 95.75 85 VAL A O 1
ATOM 678 N N . TRP A 1 86 ? 0.169 -7.748 -9.376 1.00 95.44 86 TRP A N 1
ATOM 679 C CA . TRP A 1 86 ? 0.038 -8.040 -7.956 1.00 95.44 86 TRP A CA 1
ATOM 680 C C . TRP A 1 86 ? -1.363 -7.681 -7.477 1.00 95.44 86 TRP A C 1
ATOM 682 O O . TRP A 1 86 ? -1.846 -6.582 -7.752 1.00 95.44 86 TRP A O 1
ATOM 692 N N . ARG A 1 87 ? -1.988 -8.591 -6.725 1.00 96.06 87 ARG A N 1
ATOM 693 C CA . ARG A 1 87 ? -3.207 -8.319 -5.960 1.00 96.06 87 ARG A CA 1
ATOM 694 C C . ARG A 1 87 ? -2.837 -8.154 -4.495 1.00 96.06 87 ARG A C 1
ATOM 696 O O . ARG A 1 87 ? -2.296 -9.081 -3.897 1.00 96.06 87 ARG A O 1
ATOM 703 N N . PHE A 1 88 ? -3.123 -6.988 -3.936 1.00 95.25 88 PHE A N 1
ATOM 704 C CA . PHE A 1 88 ? -3.051 -6.751 -2.502 1.00 95.25 88 PHE A CA 1
ATOM 705 C C . PHE A 1 88 ? -4.467 -6.784 -1.953 1.00 95.25 88 PHE A C 1
ATOM 707 O O . PHE A 1 88 ? -5.327 -6.055 -2.441 1.00 95.25 88 PHE A O 1
ATOM 714 N N . GLU A 1 89 ? -4.700 -7.614 -0.943 1.00 94.94 89 GLU A N 1
ATOM 715 C CA . GLU A 1 89 ? -5.994 -7.716 -0.276 1.00 94.94 89 GLU A CA 1
ATOM 716 C C . GLU A 1 89 ? -5.833 -7.624 1.226 1.00 94.94 89 GLU A C 1
ATOM 718 O O . GLU A 1 89 ? -4.851 -8.103 1.799 1.00 94.94 89 GLU A O 1
ATOM 723 N N . ASN A 1 90 ? -6.842 -7.041 1.861 1.00 92.94 90 ASN A N 1
ATOM 724 C CA . ASN A 1 90 ? -7.010 -7.179 3.287 1.00 92.94 90 ASN A CA 1
ATOM 725 C C . ASN A 1 90 ? -7.361 -8.639 3.609 1.00 92.94 90 ASN A C 1
ATOM 727 O O . ASN A 1 90 ? -8.435 -9.128 3.257 1.00 92.94 90 ASN A O 1
ATOM 731 N N . ALA A 1 91 ? -6.430 -9.322 4.271 1.00 92.81 91 ALA A N 1
ATOM 732 C CA . ALA A 1 91 ? -6.587 -10.704 4.713 1.00 92.81 91 ALA A CA 1
ATOM 733 C C . ALA A 1 91 ? -7.350 -10.832 6.045 1.00 92.81 91 ALA A C 1
ATOM 735 O O . ALA A 1 91 ? -7.603 -11.947 6.496 1.00 92.81 91 ALA A O 1
ATOM 736 N N . LEU A 1 92 ? -7.683 -9.712 6.695 1.00 91.94 92 LEU A N 1
ATOM 737 C CA . LEU A 1 92 ? -8.438 -9.694 7.943 1.00 91.94 92 LEU A CA 1
ATOM 738 C C . LEU A 1 92 ? -9.933 -9.844 7.665 1.00 91.94 92 LEU A C 1
ATOM 740 O O . LEU A 1 92 ? -10.460 -9.312 6.687 1.00 91.94 92 LEU A O 1
ATOM 744 N N . LEU A 1 93 ? -10.629 -10.528 8.568 1.00 91.88 93 LEU A N 1
ATOM 745 C CA . LEU A 1 93 ? -12.086 -10.575 8.545 1.00 91.88 93 LEU A CA 1
ATOM 746 C C . LEU A 1 93 ? -12.687 -9.198 8.889 1.00 91.88 93 LEU A C 1
ATOM 748 O O . LEU A 1 93 ? -12.035 -8.385 9.552 1.00 91.88 93 LEU A O 1
ATOM 752 N N . PRO A 1 94 ? -13.945 -8.920 8.495 1.00 89.44 94 PRO A N 1
ATOM 753 C CA . PRO A 1 94 ? -14.628 -7.698 8.904 1.00 89.44 94 PRO A CA 1
ATOM 754 C C . PRO A 1 94 ? -14.599 -7.514 10.428 1.00 89.44 94 PRO A C 1
ATOM 756 O O . PRO A 1 94 ? -15.010 -8.397 11.178 1.00 89.44 94 PRO A O 1
ATOM 759 N N . GLY A 1 95 ? -14.099 -6.363 10.883 1.00 88.12 95 GLY A N 1
ATOM 760 C CA . GLY A 1 95 ? -13.965 -6.033 12.307 1.00 88.12 95 GLY A CA 1
ATOM 761 C C . GLY A 1 95 ? -12.716 -6.596 12.997 1.00 88.12 95 GLY A C 1
ATOM 762 O O . GLY A 1 95 ? -12.474 -6.263 14.154 1.00 88.12 95 GLY A O 1
ATOM 763 N N . GLN A 1 96 ? -11.905 -7.405 12.314 1.00 90.94 96 GLN A N 1
ATOM 764 C CA . GLN A 1 96 ? -10.635 -7.884 12.847 1.00 90.94 96 GLN A CA 1
ATOM 765 C C . GLN A 1 96 ? -9.539 -6.827 12.651 1.00 90.94 96 GLN A C 1
ATOM 767 O O . GLN A 1 96 ? -9.401 -6.246 11.575 1.00 90.94 96 GLN A O 1
ATOM 772 N N . MET A 1 97 ? -8.732 -6.614 13.689 1.00 85.12 97 MET A N 1
ATOM 773 C CA . MET A 1 97 ? -7.555 -5.746 13.656 1.00 85.12 97 MET A CA 1
ATOM 774 C C . MET A 1 97 ? -6.275 -6.583 13.529 1.00 85.12 97 MET A C 1
ATOM 776 O O . MET A 1 97 ? -6.190 -7.682 14.077 1.00 85.12 97 MET A O 1
ATOM 780 N N . HIS A 1 98 ? -5.285 -6.077 12.787 1.00 79.00 98 HIS A N 1
ATOM 781 C CA . HIS A 1 98 ? -3.931 -6.642 12.778 1.00 79.00 98 HIS A CA 1
ATOM 782 C C . HIS A 1 98 ? -3.265 -6.338 14.128 1.00 79.00 98 HIS A C 1
ATOM 784 O O . HIS A 1 98 ? -3.359 -5.192 14.553 1.00 79.00 98 HIS A O 1
ATOM 790 N N . ASN A 1 99 ? -2.656 -7.355 14.753 1.00 67.56 99 ASN A N 1
ATOM 791 C CA . ASN A 1 99 ? -2.078 -7.390 16.109 1.00 67.56 99 ASN A CA 1
ATOM 792 C C . ASN A 1 99 ? -1.708 -6.036 16.753 1.00 67.56 99 ASN A C 1
ATOM 794 O O . ASN A 1 99 ? -1.023 -5.221 16.131 1.00 67.56 99 ASN A O 1
ATOM 798 N N . ASP A 1 100 ? -2.096 -5.894 18.027 1.00 46.50 100 ASP A N 1
ATOM 799 C CA . ASP A 1 100 ? -1.652 -4.851 18.968 1.00 46.50 100 ASP A CA 1
ATOM 800 C C . ASP A 1 100 ? -0.165 -4.993 19.349 1.00 46.50 100 ASP A C 1
ATOM 802 O O . ASP A 1 100 ? 0.302 -6.147 19.528 1.00 46.50 100 ASP A O 1
#

Mean predicted aligned error: 8.48 Å

Sequence (100 aa):
MSNPTTNQITANEEPWLEVTSSRNFSNWLALEKISLAFSTYQAGKVFLLGRKQDGQISVFERTLQRCMGLCSTDNGFWLSSTYQVWRFENALLPGQMHND

Radius of gyration: 19.6 Å; Cα contacts (8 Å, |Δi|>4): 130; chains: 1; bounding box: 68×29×38 Å

Foldseek 3Di:
DDDDDPDDDPPPDDPPDDDDDPPCPLVVCVVVVDWDWDADQCQQKIWTWHADPVSDIDIDMDRAHGFPDWADDPFFIWTDGPPDIDTDGDPDDVPDDDDD

Solvent-accessible surface area (backbone atoms only — not comparable to full-atom values): 6531 Å² total; per-residue (Å²): 137,84,80,82,82,78,80,81,78,81,76,83,72,72,72,95,72,83,88,84,76,64,97,55,49,45,58,48,33,61,74,72,71,51,67,49,75,51,66,41,50,87,82,11,34,38,40,41,38,42,65,42,94,91,56,46,71,38,79,47,76,46,83,43,60,38,49,79,47,78,46,80,55,100,58,40,33,41,36,36,35,75,87,50,77,45,80,48,64,67,86,62,56,93,91,57,76,81,84,134